Protein AF-A0A6V7LN67-F1 (afdb_monomer)

Radius of gyration: 10.02 Å; Cα contacts (8 Å, |Δi|>4): 21; chains: 1; bounding box: 23×8×26 Å

Organism: NCBI:txid1563983

Foldseek 3Di:
DVVQLVVLPCVVCVPPVVVSVVSNVVVVVVVVVVVD

Secondary structure (DSSP, 8-state):
-HHHHHHT-GGG-STTHHHHHHHHHHHHHHHHHHH-

Mean predicted aligned error: 4.08 Å

Structure (mmCIF, N/CA/C/O backbone):
data_AF-A0A6V7LN67-F1
#
_entry.id   AF-A0A6V7LN67-F1
#
loop_
_atom_site.group_PDB
_atom_site.id
_atom_site.type_symbol
_atom_site.label_atom_id
_atom_site.label_alt_id
_atom_site.label_comp_id
_atom_site.label_asym_id
_atom_site.label_entity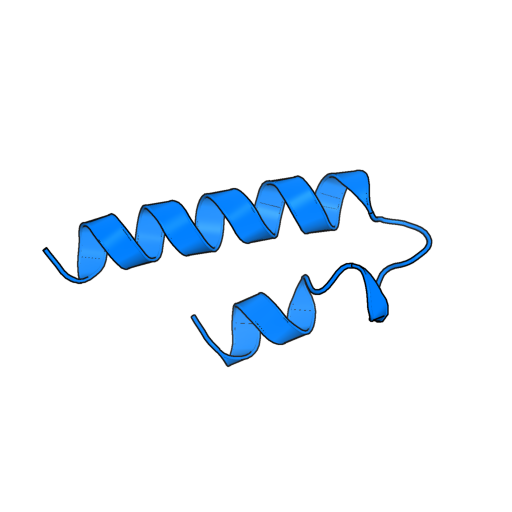_id
_atom_site.label_seq_id
_atom_site.pdbx_PDB_ins_code
_atom_site.Cartn_x
_atom_site.Cartn_y
_atom_site.Cartn_z
_atom_site.occupancy
_atom_site.B_iso_or_equiv
_atom_site.auth_seq_id
_atom_site.auth_comp_id
_atom_site.auth_asym_id
_atom_site.auth_atom_id
_atom_site.pdbx_PDB_model_num
ATOM 1 N N . TYR A 1 1 ? 1.685 -1.754 -7.987 1.00 75.31 1 TYR A N 1
ATOM 2 C CA . TYR A 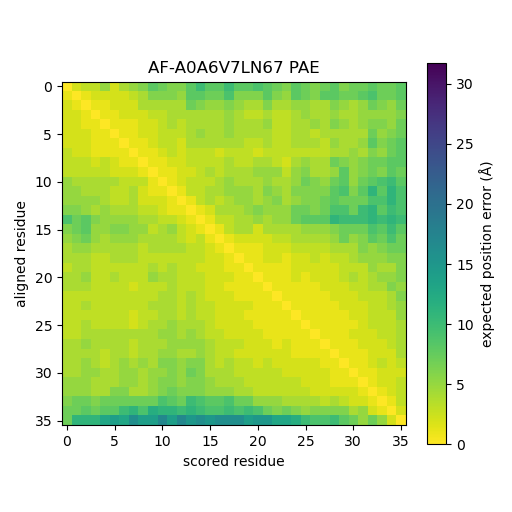1 1 ? 1.216 -0.544 -7.285 1.00 75.31 1 TYR A CA 1
ATOM 3 C C . TYR A 1 1 ? -0.296 -0.518 -7.010 1.00 75.31 1 TYR A C 1
ATOM 5 O O . TYR A 1 1 ? -0.674 -0.842 -5.896 1.00 75.31 1 TYR A O 1
ATOM 13 N N . ARG A 1 2 ? -1.189 -0.260 -7.987 1.00 76.69 2 ARG A N 1
ATOM 14 C CA . ARG A 1 2 ? -2.649 -0.057 -7.749 1.00 76.69 2 ARG A CA 1
ATOM 15 C C . ARG A 1 2 ? -3.363 -1.112 -6.883 1.00 76.69 2 ARG A C 1
ATOM 17 O O . ARG A 1 2 ? -4.065 -0.751 -5.948 1.00 76.69 2 ARG A O 1
ATOM 24 N N . LYS A 1 3 ? -3.182 -2.412 -7.158 1.00 81.44 3 LYS A N 1
ATOM 25 C CA . LYS A 1 3 ? -3.816 -3.488 -6.362 1.00 81.44 3 LYS A CA 1
ATOM 26 C C . LYS A 1 3 ? -3.257 -3.597 -4.935 1.00 81.44 3 LYS A C 1
ATOM 28 O O . LYS A 1 3 ? -3.985 -3.971 -4.026 1.00 81.44 3 LYS A O 1
ATOM 33 N N . LEU A 1 4 ? -1.977 -3.273 -4.747 1.00 81.88 4 LEU A N 1
ATOM 34 C CA . LEU A 1 4 ? -1.301 -3.317 -3.448 1.00 81.88 4 LEU A CA 1
ATOM 35 C C . LEU A 1 4 ? -1.626 -2.075 -2.606 1.00 81.88 4 LEU A C 1
ATOM 37 O O . LEU A 1 4 ? -1.922 -2.215 -1.426 1.00 81.88 4 LEU A O 1
ATOM 41 N N . ALA A 1 5 ? -1.683 -0.897 -3.231 1.00 80.81 5 ALA A N 1
ATOM 42 C CA . ALA A 1 5 ? -2.108 0.356 -2.609 1.00 80.81 5 ALA A CA 1
ATOM 43 C C . ALA A 1 5 ? -3.554 0.286 -2.087 1.00 80.81 5 ALA A C 1
ATOM 45 O O . ALA A 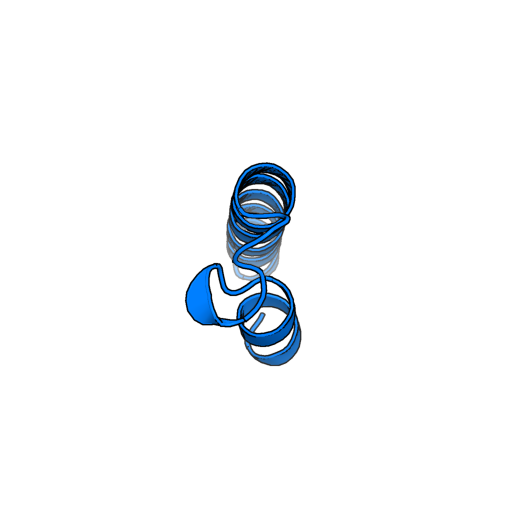1 5 ? -3.827 0.735 -0.984 1.00 80.81 5 ALA A O 1
ATOM 46 N N . LEU A 1 6 ? -4.468 -0.347 -2.834 1.00 83.69 6 LEU A N 1
ATOM 47 C CA . LEU A 1 6 ? -5.850 -0.579 -2.386 1.00 83.69 6 LEU A CA 1
ATOM 48 C C . LEU A 1 6 ? -5.961 -1.616 -1.259 1.00 83.69 6 LEU A C 1
ATOM 50 O O . LEU A 1 6 ? -6.882 -1.543 -0.449 1.00 83.69 6 LEU A O 1
ATOM 54 N N . LYS A 1 7 ? -5.046 -2.594 -1.214 1.00 83.19 7 LYS A N 1
ATOM 55 C CA . LYS A 1 7 ? -5.003 -3.627 -0.169 1.00 83.19 7 LYS A CA 1
ATOM 56 C C . LYS A 1 7 ? -4.493 -3.069 1.161 1.00 83.19 7 LYS A C 1
ATOM 58 O O . LYS A 1 7 ? -4.994 -3.456 2.208 1.00 83.19 7 LYS A O 1
ATOM 63 N N . TRP A 1 8 ? -3.538 -2.145 1.098 1.00 85.94 8 TRP A N 1
ATOM 64 C CA . TRP A 1 8 ? -2.950 -1.454 2.247 1.00 85.94 8 TRP A CA 1
ATOM 65 C C . TRP A 1 8 ? -3.445 -0.012 2.364 1.00 85.94 8 TRP A C 1
ATOM 67 O O . TRP A 1 8 ? -2.716 0.870 2.818 1.00 85.94 8 TRP A O 1
ATOM 77 N N . HIS A 1 9 ? -4.682 0.250 1.947 1.00 83.56 9 HIS A N 1
ATOM 78 C CA . HIS A 1 9 ? -5.271 1.568 2.121 1.00 83.56 9 HIS A CA 1
ATOM 79 C C . HIS A 1 9 ? -5.764 1.719 3.571 1.00 83.56 9 HIS A C 1
ATOM 81 O O . HIS A 1 9 ? -6.485 0.833 4.041 1.00 83.56 9 HIS A O 1
ATOM 87 N N . PRO A 1 10 ? -5.437 2.819 4.272 1.00 80.44 10 PRO A N 1
ATOM 88 C CA . PRO A 1 10 ? -5.824 3.021 5.673 1.00 80.44 10 PRO A CA 1
ATOM 89 C C . PRO A 1 10 ? -7.347 2.995 5.874 1.00 80.44 10 PRO A C 1
ATOM 91 O O . PRO A 1 10 ? -7.832 2.472 6.868 1.00 80.44 10 PRO A O 1
ATOM 94 N N . ASP A 1 11 ? -8.102 3.445 4.870 1.00 84.94 11 ASP A N 1
ATOM 95 C CA . ASP A 1 11 ? -9.576 3.436 4.855 1.00 84.94 11 ASP A CA 1
ATOM 96 C C . ASP A 1 11 ? -10.191 2.020 4.931 1.00 84.94 11 ASP A C 1
ATOM 98 O O . ASP A 1 11 ? -11.279 1.834 5.466 1.00 84.94 11 ASP A O 1
ATOM 102 N N . LYS A 1 12 ? -9.485 0.992 4.431 1.00 80.94 12 LYS A N 1
ATOM 103 C CA . LYS A 1 12 ? -9.919 -0.416 4.515 1.00 80.94 12 LYS A CA 1
ATOM 104 C C . LYS A 1 12 ? -9.295 -1.183 5.678 1.00 80.94 12 LYS A C 1
ATOM 106 O O . LYS A 1 12 ? -9.753 -2.284 5.968 1.00 80.94 12 LYS A O 1
ATOM 111 N N . ASN A 1 13 ? -8.280 -0.615 6.329 1.00 81.75 13 ASN A N 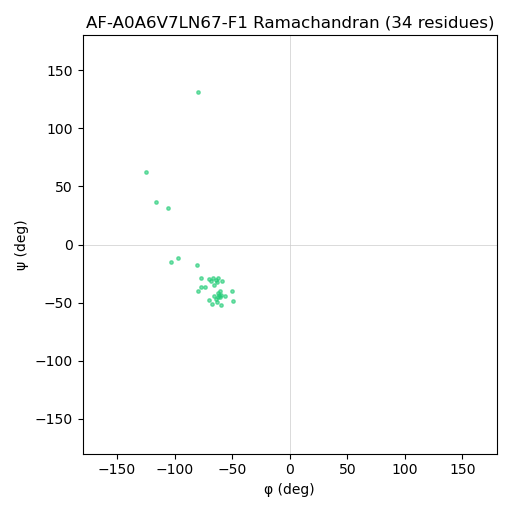1
ATOM 112 C CA . ASN A 1 13 ? -7.569 -1.225 7.450 1.00 81.75 13 ASN A CA 1
ATOM 113 C C . ASN A 1 13 ? -7.571 -0.288 8.673 1.00 81.75 13 ASN A C 1
ATOM 115 O O . ASN A 1 13 ? -6.497 0.134 9.106 1.00 81.75 13 ASN A O 1
ATOM 119 N N . PRO A 1 14 ? -8.747 0.043 9.238 1.00 78.56 14 PRO A N 1
ATOM 120 C CA . PRO A 1 14 ? -8.838 0.933 10.395 1.00 78.56 14 PRO A CA 1
ATOM 121 C C . PRO A 1 14 ? -8.164 0.355 11.651 1.00 78.56 14 PRO A C 1
ATOM 123 O O . PRO A 1 14 ? -7.612 1.114 12.438 1.00 78.56 14 PRO A O 1
ATOM 126 N N . ASP A 1 15 ? -8.132 -0.972 11.812 1.00 84.06 15 ASP A N 1
ATOM 127 C CA . ASP A 1 15 ? -7.430 -1.643 12.921 1.00 84.06 15 ASP A CA 1
ATOM 128 C C . ASP A 1 15 ? -5.904 -1.705 12.726 1.00 84.06 15 ASP A C 1
ATOM 130 O O . ASP A 1 15 ? -5.144 -1.667 13.689 1.00 84.06 15 ASP A O 1
ATOM 134 N N . ASN A 1 16 ? -5.439 -1.743 11.472 1.00 83.62 16 ASN A N 1
ATOM 135 C CA . ASN A 1 16 ? -4.031 -1.966 11.126 1.00 83.62 16 ASN A C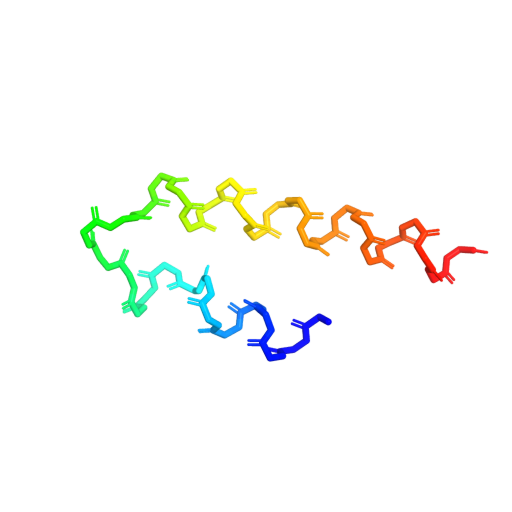A 1
ATOM 136 C C . ASN A 1 16 ? -3.408 -0.758 10.413 1.00 83.62 16 ASN A C 1
ATOM 138 O O . ASN A 1 16 ? -2.579 -0.918 9.517 1.00 83.62 16 ASN A O 1
ATOM 142 N N . LEU A 1 17 ? -3.793 0.458 10.810 1.00 84.25 17 LEU A N 1
ATOM 143 C CA . LEU A 1 17 ? -3.294 1.723 10.253 1.00 84.25 17 LEU A CA 1
ATOM 144 C C . LEU A 1 17 ? -1.760 1.791 10.199 1.00 84.25 17 LEU A C 1
ATOM 146 O O . LEU A 1 17 ? -1.205 2.248 9.198 1.00 84.25 17 LEU A O 1
ATOM 150 N N . ASP A 1 18 ? -1.080 1.299 11.235 1.00 86.75 18 ASP A N 1
ATOM 151 C CA . ASP A 1 18 ? 0.383 1.323 11.333 1.00 86.75 18 ASP A CA 1
ATOM 152 C C . ASP A 1 18 ? 1.038 0.409 10.280 1.00 86.75 18 ASP A C 1
ATOM 154 O O . ASP A 1 18 ? 1.850 0.859 9.467 1.00 86.75 18 ASP A O 1
ATOM 158 N N . GLU A 1 19 ? 0.593 -0.851 10.197 1.00 87.62 19 GLU A N 1
ATOM 159 C CA . GLU A 1 19 ? 1.047 -1.814 9.181 1.00 87.62 19 GLU A CA 1
ATOM 160 C C . GLU A 1 19 ? 0.694 -1.355 7.762 1.00 87.62 1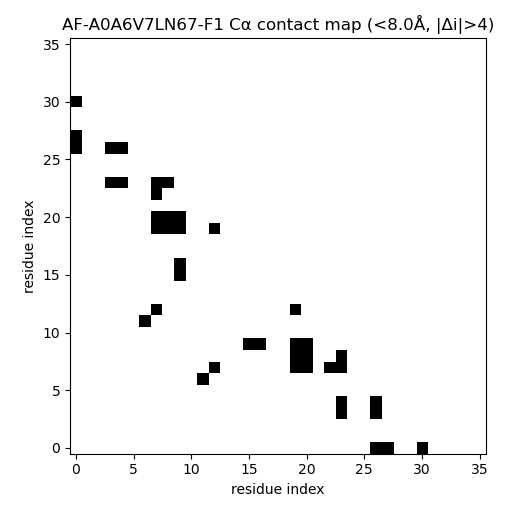9 GLU A C 1
ATOM 162 O O . GLU A 1 19 ? 1.514 -1.450 6.846 1.00 87.62 19 GLU A O 1
ATOM 167 N N . SER A 1 20 ? -0.514 -0.818 7.589 1.00 87.31 20 SER A N 1
ATOM 168 C CA . SER A 1 20 ? -1.016 -0.293 6.324 1.00 87.31 20 SER A CA 1
ATOM 169 C C . SER A 1 20 ? -0.146 0.855 5.829 1.00 87.31 20 SER A C 1
ATOM 171 O O . SER A 1 20 ? 0.264 0.852 4.671 1.00 87.31 20 SER A O 1
ATOM 173 N N . THR A 1 21 ? 0.213 1.786 6.713 1.00 86.56 21 THR A N 1
ATOM 174 C CA . THR A 1 21 ? 1.082 2.923 6.392 1.00 86.56 21 THR A CA 1
ATOM 175 C C . THR A 1 21 ? 2.492 2.459 6.040 1.00 86.56 21 THR A C 1
ATOM 177 O O . THR A 1 21 ? 3.046 2.901 5.033 1.00 86.56 21 THR A O 1
ATOM 180 N N . LYS A 1 22 ? 3.060 1.525 6.814 1.00 90.12 22 LYS A N 1
ATOM 181 C CA . LYS A 1 22 ? 4.399 0.967 6.570 1.00 90.12 22 LYS A CA 1
ATOM 182 C C . LYS A 1 22 ? 4.485 0.287 5.205 1.00 90.12 22 LYS A C 1
ATOM 184 O O . LYS A 1 22 ? 5.325 0.647 4.383 1.00 90.12 22 LYS A O 1
ATOM 189 N N . LYS A 1 23 ? 3.547 -0.625 4.933 1.00 88.81 23 LYS A N 1
ATOM 190 C CA . LYS A 1 23 ? 3.440 -1.348 3.660 1.00 88.81 23 LYS A CA 1
ATOM 191 C C . LYS A 1 23 ? 3.195 -0.401 2.496 1.00 88.81 23 LYS A C 1
ATOM 193 O O . LYS A 1 23 ? 3.815 -0.562 1.451 1.00 88.81 23 LYS A O 1
ATOM 198 N N . PHE A 1 24 ? 2.306 0.579 2.657 1.00 87.88 24 PHE A N 1
ATOM 199 C CA . PHE A 1 24 ? 2.009 1.558 1.615 1.00 87.88 24 PHE A CA 1
ATOM 200 C C . PHE A 1 24 ? 3.261 2.345 1.213 1.00 87.88 24 PHE A C 1
ATOM 202 O O . PHE A 1 24 ? 3.522 2.495 0.020 1.00 87.88 24 PHE A O 1
ATOM 209 N N . LYS A 1 25 ? 4.066 2.770 2.195 1.00 89.69 25 LYS A N 1
ATOM 210 C CA . LYS A 1 25 ? 5.332 3.475 1.967 1.00 89.69 25 LYS A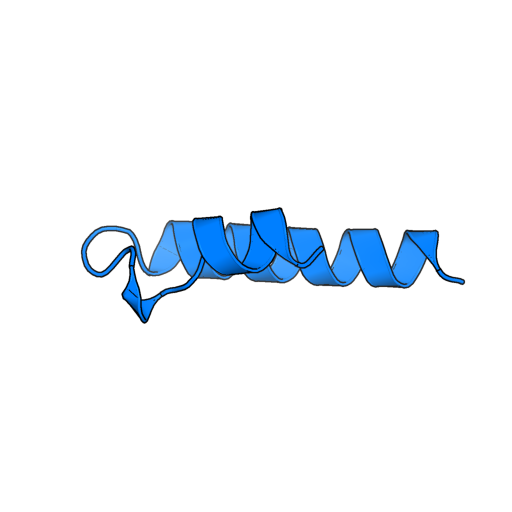 CA 1
ATOM 211 C C . LYS A 1 25 ? 6.346 2.601 1.227 1.00 89.69 25 LYS A C 1
ATOM 213 O O . LYS A 1 25 ? 6.832 3.012 0.181 1.00 89.69 25 LYS A O 1
ATOM 218 N N . GLU A 1 26 ? 6.560 1.370 1.695 1.00 90.06 26 GLU A N 1
ATOM 219 C CA . GLU A 1 26 ? 7.427 0.371 1.043 1.00 90.06 26 GLU A CA 1
ATOM 220 C C . GLU A 1 26 ? 7.017 0.103 -0.411 1.00 90.06 26 GLU A C 1
ATOM 222 O O . GLU A 1 26 ? 7.854 0.052 -1.307 1.00 90.06 26 GLU A O 1
ATOM 227 N N . ILE A 1 27 ? 5.715 -0.051 -0.666 1.00 87.88 27 ILE A N 1
ATOM 228 C CA . ILE A 1 27 ? 5.180 -0.296 -2.010 1.00 87.88 27 ILE A CA 1
ATOM 229 C C . ILE A 1 27 ? 5.400 0.913 -2.923 1.00 87.88 27 ILE A C 1
ATOM 231 O O . ILE A 1 27 ? 5.585 0.725 -4.123 1.00 87.88 27 ILE A O 1
ATOM 235 N N . SER A 1 28 ? 5.334 2.132 -2.384 1.00 86.94 28 SER A N 1
ATOM 236 C CA . SER A 1 28 ? 5.599 3.359 -3.138 1.00 86.94 28 SER A CA 1
ATOM 237 C C . SER A 1 28 ? 7.069 3.490 -3.485 1.00 86.94 28 SER A C 1
ATOM 239 O O . SER A 1 28 ? 7.383 3.660 -4.656 1.00 86.94 28 SER A O 1
ATOM 241 N N . GLU A 1 29 ? 7.947 3.293 -2.510 1.00 90.00 29 GLU A N 1
ATOM 242 C CA . GLU A 1 29 ? 9.395 3.389 -2.685 1.00 90.00 29 GLU A CA 1
ATOM 243 C C . GLU A 1 29 ? 9.919 2.311 -3.648 1.00 90.00 29 GLU A C 1
ATOM 245 O O . GLU A 1 29 ? 10.604 2.614 -4.619 1.00 90.00 29 GLU A O 1
ATOM 250 N N . ALA A 1 30 ? 9.495 1.055 -3.473 1.00 89.00 30 ALA A N 1
ATOM 251 C CA . ALA A 1 30 ? 9.863 -0.033 -4.377 1.00 89.00 30 ALA A CA 1
ATOM 252 C C . ALA A 1 30 ? 9.332 0.175 -5.803 1.00 89.00 30 ALA A C 1
ATOM 254 O O . ALA A 1 30 ? 9.949 -0.280 -6.761 1.00 89.00 30 ALA A O 1
ATOM 255 N N . TYR A 1 31 ? 8.173 0.822 -5.959 1.00 86.25 31 TYR A N 1
ATOM 256 C CA . TYR A 1 31 ? 7.616 1.104 -7.279 1.00 86.25 31 TYR A CA 1
ATOM 257 C C . TYR A 1 31 ? 8.326 2.268 -7.965 1.00 86.25 31 TYR A C 1
ATOM 259 O O . TYR A 1 31 ? 8.523 2.202 -9.169 1.00 86.25 31 TYR A O 1
ATOM 267 N N . GLU A 1 32 ? 8.725 3.289 -7.209 1.00 86.81 32 GLU A N 1
ATOM 268 C CA . GLU A 1 32 ? 9.519 4.418 -7.697 1.00 86.81 32 GLU A CA 1
ATOM 269 C C . GLU A 1 32 ? 10.890 3.940 -8.194 1.00 86.81 32 GLU A C 1
ATOM 271 O O . GLU A 1 32 ? 11.260 4.237 -9.321 1.00 86.81 32 GLU A O 1
ATOM 276 N N . VAL A 1 33 ? 11.561 3.067 -7.433 1.00 88.25 33 VAL A N 1
ATOM 277 C CA . VAL A 1 33 ? 12.845 2.446 -7.819 1.00 88.25 33 VAL A CA 1
ATOM 278 C C . VAL A 1 33 ? 12.720 1.488 -9.012 1.00 88.25 33 VAL A C 1
ATOM 280 O O . VAL A 1 33 ? 13.680 1.289 -9.741 1.00 88.25 33 VAL A O 1
ATOM 283 N N . LEU A 1 34 ? 11.563 0.851 -9.208 1.00 83.12 34 LEU A N 1
AT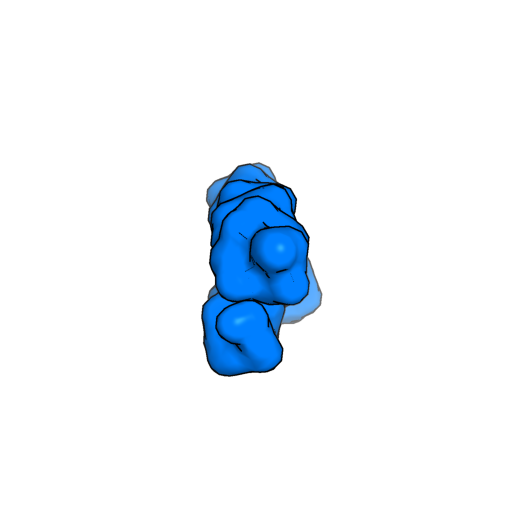OM 284 C CA . LEU A 1 34 ? 11.329 -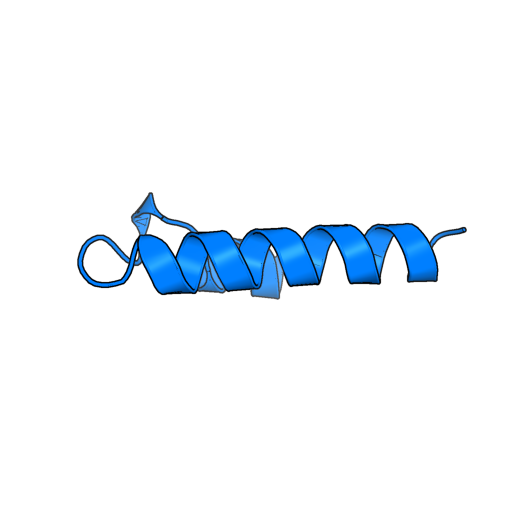0.042 -10.353 1.00 83.12 34 LEU A CA 1
ATOM 285 C C . LEU A 1 34 ? 10.980 0.700 -11.649 1.00 83.12 34 LEU A C 1
ATOM 287 O O . LEU A 1 34 ? 10.951 0.066 -12.705 1.00 83.12 34 LEU A O 1
ATOM 291 N N . ILE A 1 35 ? 10.582 1.970 -11.554 1.00 77.56 35 ILE A N 1
ATOM 292 C CA . ILE A 1 35 ? 10.125 2.772 -12.695 1.00 77.56 35 ILE A CA 1
ATOM 293 C C . ILE A 1 35 ? 11.186 3.769 -13.179 1.00 77.56 35 ILE A C 1
ATOM 295 O O . ILE A 1 35 ? 11.036 4.277 -14.292 1.00 77.56 35 ILE A O 1
ATOM 299 N N . ASP A 1 36 ? 12.212 4.016 -12.360 1.00 57.84 36 ASP A N 1
ATOM 300 C CA . ASP A 1 36 ? 13.503 4.623 -12.721 1.00 57.84 36 ASP A CA 1
ATOM 301 C C . ASP A 1 36 ? 14.393 3.618 -13.481 1.00 57.84 36 ASP A C 1
ATOM 303 O O . ASP A 1 36 ? 15.002 4.021 -14.500 1.00 57.84 36 ASP A O 1
#

Solvent-accessible surface area (backbone atoms only — not comparable to full-atom values): 2110 Å² total; per-residue (Å²): 100,74,76,56,46,64,72,30,27,49,90,80,29,75,91,42,42,67,62,19,50,53,50,37,50,52,50,49,53,56,48,52,68,71,73,109

Sequence (36 aa):
YRKLALKWHPDKNPDNLDESTKKFKEISEAYEVLID

pLDDT: mean 83.88, std 5.86, range [57.84, 90.12]

InterPro domains:
  IPR001623 DnaJ domain [PF00226] (1-36)
  IPR001623 DnaJ domain [PR00625] (1-16)
  IPR001623 DnaJ domain [PR00625] (19-36)
  IPR001623 DnaJ domain [PS50076] (1-36)
  IPR001623 DnaJ domain [cd06257] (1-36)
  IPR036869 Chaperone J-domain superfamily [G3DSA:1.10.287.110] (1-35)
  IPR036869 Chaperone J-domain superfamily [SSF46565] (1-36)